Protein AF-A0A4Q2JA90-F1 (afdb_monomer)

InterPro domains:
  IPR004107 Integrase, SAM-like, N-terminal [PF02899] (27-108)
  IPR010998 Integrase/recombinase, N-terminal [G3DSA:1.10.150.130] (23-108)
  IPR044068 Core-binding (CB) domain [PS51900] (21-107)

pLDDT: mean 85.62, std 18.89, range [36.69, 98.56]

Mean predicted aligned error: 8.86 Å

Nearest PDB structures (foldseek):
  3nrw-assembly1_A  TM=9.067E-01  e=8.091E-03  Haloarcula marismortui
  1pvp-assembly1_B-2  TM=7.823E-01  e=1.574E-02  Punavirus P1
  3c28-assembly1_B-2  TM=7.784E-01  e=4.404E-02  unclassified
  1pvp-assembly1_A-2  TM=7.635E-01  e=4.404E-02  Punavirus P1
  1pvr-assembly1_A  TM=7.701E-01  e=6.727E-02  Punavirus P1

Organism: NCBI:txid1817495

Radius of gyration: 18.39 Å; Cα contacts (8 Å, |Δi|>4): 67; chains: 1; bounding box: 39×41×62 Å

Sequence (108 aa):
MADPAEGGPSGTRMRTAVRPTRMDDAVDAYLGHVRLERGYSEHTVAAYASDLADLTRFAEARSVDGVDGVDLDLLRDWLWEATERGLARATVARRAASARGLCAWLER

Structure (mmCIF, N/CA/C/O backbone):
data_AF-A0A4Q2JA90-F1
#
_entry.id   AF-A0A4Q2JA90-F1
#
loop_
_atom_site.group_PDB
_atom_site.id
_atom_site.type_symbol
_atom_site.label_atom_id
_atom_site.label_alt_id
_atom_site.label_comp_id
_atom_site.label_asym_id
_atom_site.label_enti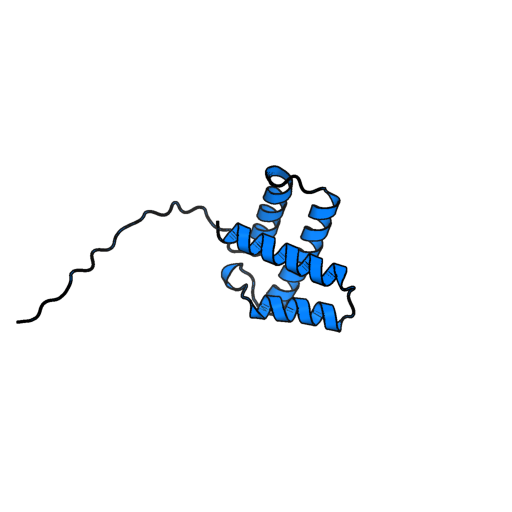ty_id
_atom_site.l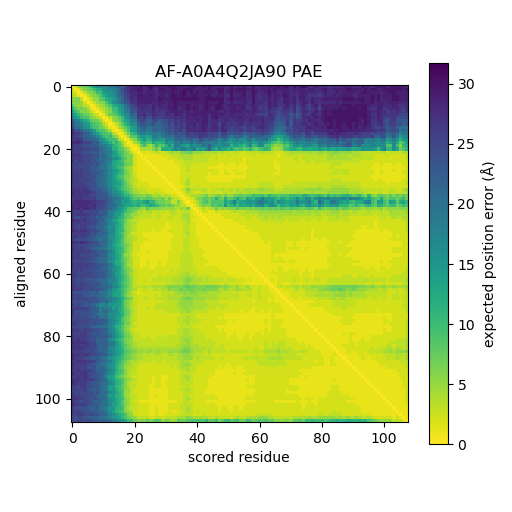abel_seq_id
_atom_site.pdbx_PDB_ins_code
_atom_site.Cartn_x
_atom_site.Cartn_y
_atom_site.Cartn_z
_atom_site.occupancy
_atom_site.B_iso_or_equiv
_atom_site.auth_seq_id
_atom_site.auth_comp_id
_atom_site.auth_asym_id
_atom_site.auth_atom_id
_atom_site.pdbx_PDB_model_num
ATOM 1 N N . MET A 1 1 ? 11.960 28.334 -48.125 1.00 43.38 1 MET A N 1
ATOM 2 C CA . MET A 1 1 ? 13.169 28.440 -47.288 1.00 43.38 1 MET A CA 1
ATOM 3 C C . MET A 1 1 ? 12.700 28.238 -45.862 1.00 43.38 1 MET A C 1
ATOM 5 O O . MET A 1 1 ? 12.106 29.142 -45.297 1.00 43.38 1 MET A O 1
ATOM 9 N N . ALA A 1 2 ? 12.757 26.990 -45.408 1.00 40.78 2 ALA A N 1
ATOM 10 C CA . ALA A 1 2 ? 12.253 26.562 -44.112 1.00 40.78 2 ALA A CA 1
ATOM 11 C C . ALA A 1 2 ? 13.397 26.593 -43.098 1.00 40.78 2 ALA A C 1
ATOM 13 O O . ALA A 1 2 ? 14.507 26.192 -43.433 1.00 40.78 2 ALA A O 1
ATOM 14 N N . ASP A 1 3 ? 13.085 27.025 -41.887 1.00 49.69 3 ASP A N 1
ATOM 15 C CA . ASP A 1 3 ? 13.745 26.578 -40.665 1.00 49.69 3 ASP A CA 1
ATOM 16 C C . ASP A 1 3 ? 12.595 26.194 -39.720 1.00 49.69 3 ASP A C 1
ATOM 18 O O . ASP A 1 3 ? 11.582 26.911 -39.699 1.00 49.69 3 ASP A O 1
ATOM 22 N N . PRO A 1 4 ? 12.660 25.045 -39.025 1.00 45.72 4 PRO A N 1
ATOM 23 C CA . PRO A 1 4 ? 13.177 25.164 -37.666 1.00 45.72 4 PRO A CA 1
ATOM 24 C C . PRO A 1 4 ? 13.917 23.934 -37.097 1.00 45.72 4 PRO A C 1
ATOM 26 O O . PRO A 1 4 ? 13.518 22.785 -37.270 1.00 45.72 4 PRO A O 1
ATOM 29 N N . ALA A 1 5 ? 14.868 24.270 -36.224 1.00 42.69 5 ALA A N 1
ATOM 30 C CA . ALA A 1 5 ? 15.117 23.668 -34.910 1.00 42.69 5 ALA A CA 1
ATOM 31 C C . ALA A 1 5 ? 15.773 22.274 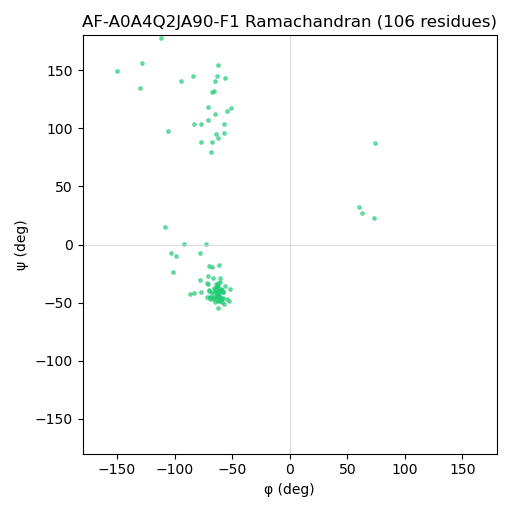-34.853 1.00 42.69 5 ALA A C 1
ATOM 33 O O . ALA A 1 5 ? 15.137 21.244 -34.640 1.00 42.69 5 ALA A O 1
ATOM 34 N N . GLU A 1 6 ? 17.105 22.312 -34.858 1.00 39.81 6 GLU A N 1
ATOM 35 C CA . GLU A 1 6 ? 18.003 21.321 -34.261 1.00 39.81 6 GLU A CA 1
ATOM 36 C C . GLU A 1 6 ? 17.711 21.154 -32.753 1.00 39.81 6 GLU A C 1
ATOM 38 O O . GLU A 1 6 ? 18.189 21.908 -31.901 1.00 39.81 6 GLU A O 1
ATOM 43 N N . GLY A 1 7 ? 16.906 20.148 -32.411 1.00 36.69 7 GLY A N 1
ATOM 44 C CA . GLY A 1 7 ? 16.771 19.637 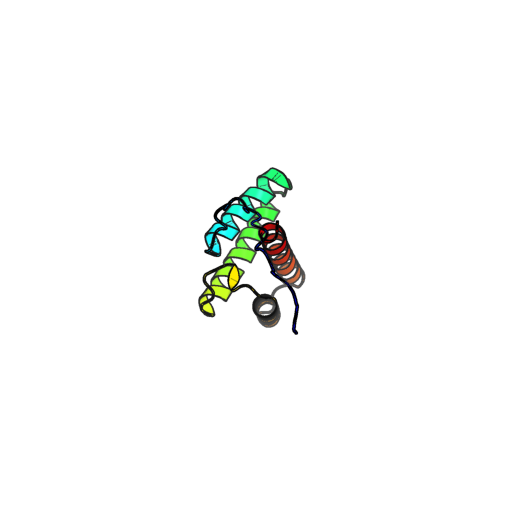-31.050 1.00 36.69 7 GLY A CA 1
ATOM 45 C C . GLY A 1 7 ? 17.963 18.751 -30.696 1.00 36.69 7 GLY A C 1
ATOM 46 O O . GLY A 1 7 ? 17.920 17.539 -30.893 1.00 36.69 7 GLY A O 1
ATOM 47 N N . GLY A 1 8 ? 19.034 19.348 -30.173 1.00 39.16 8 GLY A N 1
ATOM 48 C CA . GLY A 1 8 ? 20.156 18.596 -29.612 1.00 39.16 8 GLY A CA 1
ATOM 49 C C . GLY A 1 8 ? 19.723 17.818 -28.357 1.00 39.16 8 GLY A C 1
ATOM 50 O O . GLY A 1 8 ? 19.088 18.402 -27.473 1.00 39.16 8 GLY A O 1
ATOM 51 N N . PRO A 1 9 ? 20.049 16.520 -28.222 1.00 44.28 9 PRO A N 1
ATOM 52 C CA . PRO A 1 9 ? 19.703 15.764 -27.028 1.00 44.28 9 PRO A CA 1
ATOM 53 C C . PRO A 1 9 ? 20.564 16.240 -25.851 1.00 44.28 9 PRO A C 1
ATOM 55 O O . PRO A 1 9 ? 21.754 15.931 -25.764 1.00 44.28 9 PRO A O 1
ATOM 58 N N . SER A 1 10 ? 19.957 16.979 -24.916 1.00 51.88 10 SER A N 1
ATOM 59 C CA . SER A 1 10 ? 20.538 17.211 -23.591 1.00 51.88 10 SER A CA 1
ATOM 60 C C . SER A 1 10 ? 20.633 15.875 -22.861 1.00 51.88 10 SER A C 1
ATOM 62 O O . SER A 1 10 ? 19.681 15.395 -22.247 1.00 51.88 10 SER A O 1
ATOM 64 N N . GLY A 1 11 ? 21.811 15.265 -22.952 1.00 50.34 11 GLY A N 1
ATOM 65 C CA . GLY A 1 11 ? 22.211 14.129 -22.144 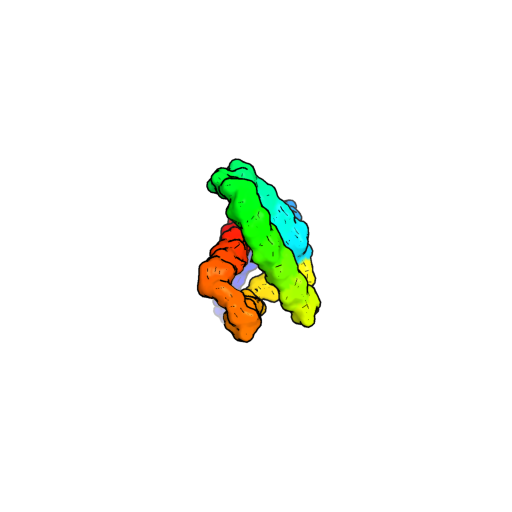1.00 50.34 11 GLY A CA 1
ATOM 66 C C . GLY A 1 11 ? 22.367 14.539 -20.684 1.00 50.34 11 GLY A C 1
ATOM 67 O O . GLY A 1 11 ? 23.470 14.838 -20.231 1.00 50.34 11 GLY A O 1
ATOM 68 N N . THR A 1 12 ? 21.280 14.474 -19.920 1.00 49.25 12 THR A N 1
ATOM 69 C CA . THR A 1 12 ? 21.384 14.277 -18.474 1.00 49.25 12 THR A CA 1
ATOM 70 C C . THR A 1 12 ? 21.689 12.804 -18.250 1.00 49.25 12 THR A C 1
ATOM 72 O O . THR A 1 12 ? 20.819 11.943 -18.360 1.00 49.25 12 THR A O 1
ATOM 75 N N . ARG A 1 13 ? 22.953 12.504 -17.933 1.00 54.53 13 ARG A N 1
ATOM 76 C CA . ARG A 1 13 ? 23.341 11.216 -17.350 1.00 54.53 13 ARG A CA 1
ATOM 77 C C . ARG A 1 13 ? 22.639 11.079 -15.998 1.00 54.53 13 ARG A C 1
ATOM 79 O O . ARG A 1 13 ? 23.163 11.524 -14.978 1.00 54.53 13 ARG A O 1
ATOM 86 N N . MET A 1 14 ? 21.453 10.479 -15.977 1.00 45.28 14 MET A N 1
ATOM 87 C CA . MET A 1 14 ? 20.880 9.980 -14.733 1.00 45.28 14 MET A CA 1
ATOM 88 C C . MET A 1 14 ? 21.696 8.757 -14.330 1.00 45.28 14 MET A C 1
ATOM 90 O O . MET A 1 14 ? 21.811 7.791 -15.079 1.00 45.28 14 MET A O 1
ATOM 94 N N . ARG A 1 15 ? 22.336 8.840 -13.162 1.00 47.03 15 ARG A N 1
ATOM 95 C CA . ARG A 1 15 ? 22.986 7.701 -12.512 1.00 47.03 15 ARG A CA 1
ATOM 96 C C . ARG A 1 15 ? 21.966 6.566 -12.451 1.00 47.03 15 ARG A C 1
ATOM 98 O O . ARG A 1 15 ? 20.942 6.726 -11.791 1.00 47.03 15 ARG A O 1
ATOM 105 N N . THR A 1 16 ? 22.240 5.447 -13.112 1.00 45.97 16 THR A N 1
ATOM 106 C CA . THR A 1 16 ? 21.418 4.240 -13.024 1.00 45.97 16 THR A CA 1
ATOM 107 C C . THR A 1 16 ? 21.565 3.649 -11.623 1.00 45.97 16 THR A C 1
ATOM 109 O O . THR A 1 16 ? 22.344 2.729 -11.398 1.00 45.97 16 THR A O 1
ATOM 112 N N . ALA A 1 17 ? 20.849 4.205 -10.644 1.00 52.69 17 ALA A N 1
ATOM 113 C CA . ALA A 1 17 ? 20.419 3.393 -9.522 1.00 52.69 17 ALA A CA 1
ATOM 114 C C . ALA A 1 17 ? 19.464 2.370 -10.136 1.00 52.69 17 ALA A C 1
ATOM 116 O O . ALA A 1 17 ? 18.437 2.753 -10.697 1.00 52.69 17 ALA A O 1
ATOM 117 N N . VAL A 1 18 ? 19.863 1.099 -10.142 1.00 55.12 18 VAL A N 1
ATOM 118 C CA . VAL A 1 18 ? 18.996 0.001 -10.570 1.00 55.12 18 VAL A CA 1
ATOM 119 C C . VAL A 1 18 ? 17.75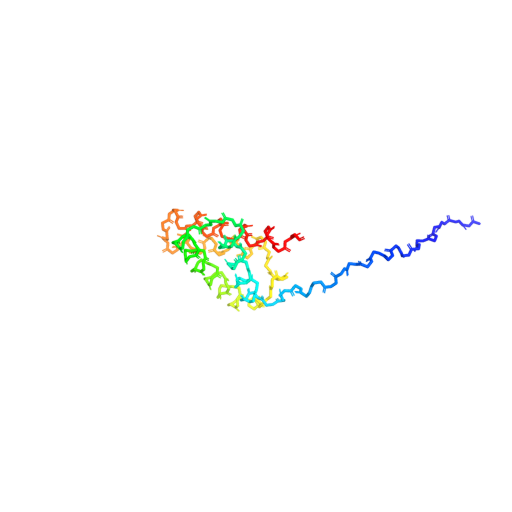9 0.076 -9.685 1.00 55.12 18 VAL A C 1
ATOM 121 O O . VAL A 1 18 ? 17.828 -0.237 -8.498 1.00 55.12 18 VAL A O 1
ATOM 124 N N . ARG A 1 19 ? 16.653 0.589 -10.230 1.00 59.78 19 ARG A N 1
ATOM 125 C CA . ARG A 1 19 ? 15.376 0.544 -9.530 1.00 59.78 19 ARG A CA 1
ATOM 126 C C . ARG A 1 19 ? 14.974 -0.924 -9.463 1.00 59.78 19 ARG A C 1
ATOM 128 O O . ARG A 1 19 ? 15.068 -1.595 -10.495 1.00 59.78 19 ARG A O 1
ATOM 135 N N . PRO A 1 20 ? 14.581 -1.437 -8.287 1.00 62.41 20 PRO A N 1
ATOM 136 C CA . PRO A 1 20 ? 14.038 -2.781 -8.207 1.00 62.41 20 PRO A CA 1
ATOM 137 C C . PRO A 1 20 ? 12.870 -2.872 -9.188 1.00 62.41 20 PRO A C 1
ATOM 139 O O . PRO A 1 20 ? 11.896 -2.133 -9.077 1.00 62.41 20 PRO A O 1
ATOM 142 N N . THR A 1 21 ? 13.029 -3.711 -10.210 1.00 79.81 21 THR A N 1
ATOM 143 C CA . THR A 1 21 ? 12.014 -3.880 -11.255 1.00 79.81 21 THR A CA 1
ATOM 144 C C . THR A 1 21 ? 10.886 -4.768 -10.749 1.00 79.81 21 THR A C 1
ATOM 146 O O . THR A 1 21 ? 9.744 -4.576 -11.149 1.00 79.81 21 THR A O 1
ATOM 149 N N . ARG A 1 22 ? 11.190 -5.707 -9.838 1.00 90.75 22 ARG A N 1
ATOM 150 C CA . ARG A 1 22 ? 10.204 -6.579 -9.194 1.00 90.75 22 ARG A CA 1
ATOM 151 C C . ARG A 1 22 ? 9.553 -5.892 -8.000 1.00 90.75 22 ARG A C 1
ATOM 153 O O . ARG A 1 22 ? 10.213 -5.163 -7.260 1.00 90.75 22 ARG A O 1
ATOM 160 N N . MET A 1 23 ? 8.272 -6.188 -7.792 1.00 92.69 23 MET A N 1
ATOM 161 C CA . MET A 1 23 ? 7.509 -5.659 -6.662 1.00 92.69 23 MET A CA 1
ATOM 162 C C . MET A 1 23 ? 8.121 -6.039 -5.306 1.00 92.69 23 MET A C 1
ATOM 164 O O . MET A 1 23 ? 8.316 -5.163 -4.469 1.00 92.69 23 MET A O 1
ATOM 168 N N . ASP A 1 24 ? 8.448 -7.315 -5.088 1.00 93.25 24 ASP A N 1
ATOM 169 C CA . ASP A 1 24 ? 8.942 -7.786 -3.784 1.00 93.25 24 ASP A CA 1
ATOM 170 C C . ASP A 1 24 ? 10.255 -7.108 -3.380 1.00 93.25 24 ASP A C 1
ATOM 172 O O . ASP A 1 24 ? 10.373 -6.603 -2.265 1.00 93.25 24 ASP A O 1
ATOM 176 N N . ASP A 1 25 ? 11.198 -6.989 -4.320 1.00 94.25 25 ASP A N 1
ATOM 177 C CA . ASP A 1 25 ? 12.471 -6.298 -4.091 1.00 94.25 25 ASP A CA 1
ATOM 178 C C . ASP A 1 25 ? 12.247 -4.826 -3.693 1.00 94.25 25 ASP A C 1
ATOM 180 O O . ASP A 1 25 ? 12.944 -4.277 -2.834 1.00 94.25 25 ASP A O 1
ATOM 184 N N . ALA A 1 26 ? 11.255 -4.170 -4.306 1.00 94.62 26 ALA A N 1
ATOM 185 C CA . ALA A 1 26 ? 10.886 -2.797 -3.986 1.00 94.62 26 ALA A CA 1
ATOM 186 C C . ALA A 1 26 ? 10.233 -2.674 -2.604 1.00 94.62 26 ALA A C 1
ATOM 188 O O . ALA A 1 26 ? 10.528 -1.728 -1.870 1.00 94.62 26 ALA A O 1
ATOM 189 N N . VAL A 1 27 ? 9.370 -3.625 -2.241 1.00 96.00 27 VAL A N 1
ATOM 190 C CA . VAL A 1 27 ? 8.725 -3.688 -0.925 1.00 96.00 27 VAL A CA 1
ATOM 191 C C . VAL A 1 27 ? 9.771 -3.873 0.170 1.00 96.00 27 VAL A C 1
ATOM 193 O O . VAL A 1 27 ? 9.785 -3.092 1.123 1.00 96.00 27 VAL A O 1
ATOM 196 N N . ASP A 1 28 ? 10.689 -4.825 0.018 1.00 94.81 28 ASP A N 1
ATOM 197 C CA . ASP A 1 28 ? 11.747 -5.084 0.999 1.00 94.81 28 ASP A CA 1
ATOM 198 C C . ASP A 1 28 ? 12.661 -3.866 1.185 1.00 94.81 28 ASP A C 1
ATOM 200 O O . ASP A 1 28 ? 12.942 -3.448 2.317 1.00 94.81 28 ASP A O 1
ATOM 204 N N . ALA A 1 29 ? 13.071 -3.231 0.083 1.00 94.44 29 ALA A N 1
ATOM 205 C CA . ALA A 1 29 ? 13.891 -2.025 0.126 1.00 94.44 29 ALA A CA 1
ATOM 206 C C . ALA A 1 29 ? 13.161 -0.848 0.800 1.00 94.44 29 ALA A C 1
ATOM 208 O O . ALA A 1 29 ? 13.739 -0.151 1.643 1.00 94.44 29 ALA A O 1
ATOM 209 N N . TYR A 1 30 ? 11.877 -0.652 0.489 1.00 94.88 30 TYR A N 1
ATOM 210 C CA . TYR A 1 30 ? 11.044 0.372 1.114 1.00 94.88 30 TYR A CA 1
ATOM 211 C C . TYR A 1 30 ? 10.874 0.141 2.621 1.00 94.88 30 TYR A C 1
ATOM 213 O O . TYR A 1 30 ? 11.025 1.078 3.409 1.00 94.88 30 TYR A O 1
ATOM 221 N N . LEU A 1 31 ? 10.597 -1.097 3.041 1.00 94.94 31 LEU A N 1
ATOM 222 C CA . LEU A 1 31 ? 10.438 -1.458 4.452 1.00 94.94 31 LEU A CA 1
ATOM 223 C C . LEU A 1 31 ? 11.737 -1.242 5.238 1.00 94.94 31 LEU A C 1
ATOM 225 O O . LEU A 1 31 ? 11.702 -0.710 6.352 1.00 94.94 31 LEU A O 1
ATOM 229 N N . GLY A 1 32 ? 12.885 -1.574 4.638 1.00 92.62 32 GLY A N 1
ATOM 230 C CA . GLY A 1 32 ? 14.202 -1.241 5.179 1.00 92.62 32 GLY A CA 1
ATOM 231 C C . GLY A 1 32 ? 14.390 0.268 5.354 1.00 92.62 32 GLY A C 1
ATOM 232 O O . GLY A 1 32 ? 14.772 0.726 6.435 1.00 92.62 32 GLY A O 1
ATOM 233 N N . HIS A 1 33 ? 14.041 1.055 4.333 1.00 90.38 33 HIS A N 1
ATOM 234 C CA . HIS A 1 33 ? 14.118 2.515 4.382 1.00 90.38 33 HIS A CA 1
ATOM 235 C C . HIS A 1 33 ? 13.225 3.114 5.481 1.00 90.38 33 HIS A C 1
ATOM 237 O O . HIS A 1 33 ? 13.700 3.921 6.276 1.00 90.38 33 HIS A O 1
ATOM 243 N N . VAL A 1 34 ? 11.949 2.725 5.598 1.00 88.88 34 VAL A N 1
ATOM 244 C CA . VAL A 1 34 ? 11.065 3.318 6.625 1.00 88.88 34 VAL A CA 1
ATOM 245 C C . VAL A 1 34 ? 11.415 2.887 8.047 1.00 88.88 34 VAL A C 1
ATOM 247 O O . VAL A 1 34 ? 11.188 3.655 8.985 1.00 88.88 34 VAL A O 1
ATOM 250 N N . ARG A 1 35 ? 12.012 1.702 8.219 1.00 88.56 35 ARG A N 1
ATOM 251 C CA . ARG A 1 35 ? 12.546 1.269 9.514 1.00 88.56 35 ARG A CA 1
ATOM 252 C C . ARG A 1 35 ? 13.722 2.144 9.951 1.00 88.56 35 ARG A C 1
ATOM 254 O O . ARG A 1 35 ? 13.768 2.556 11.105 1.00 88.56 35 ARG A O 1
ATOM 261 N N . LEU A 1 36 ? 14.657 2.420 9.042 1.00 82.00 36 LEU A N 1
ATOM 262 C CA . LEU A 1 36 ? 15.919 3.098 9.359 1.00 82.00 36 LEU A CA 1
ATOM 263 C C . LEU A 1 36 ? 15.811 4.629 9.326 1.00 82.00 36 LEU A C 1
ATOM 265 O O . LEU A 1 36 ? 16.332 5.297 10.212 1.00 82.00 36 LEU A O 1
ATOM 269 N N . GLU A 1 37 ? 15.127 5.193 8.330 1.00 74.25 37 GLU A N 1
ATOM 270 C CA . GLU A 1 37 ? 15.132 6.639 8.065 1.00 74.25 37 GLU A CA 1
ATOM 271 C C . GLU A 1 37 ? 13.884 7.374 8.565 1.00 74.25 37 GLU A C 1
ATOM 273 O O . GLU A 1 37 ? 13.928 8.583 8.795 1.00 74.25 37 GLU A O 1
ATOM 278 N N . ARG A 1 38 ? 12.751 6.678 8.730 1.00 69.31 38 ARG A N 1
ATOM 279 C CA . ARG A 1 38 ? 11.490 7.289 9.203 1.00 69.31 38 ARG A CA 1
ATOM 280 C C . ARG A 1 38 ? 11.171 6.992 10.667 1.00 69.31 38 ARG A C 1
ATOM 282 O O . ARG A 1 38 ? 10.222 7.570 11.193 1.00 69.31 38 ARG A O 1
ATOM 289 N N . GLY A 1 39 ? 11.944 6.117 11.317 1.00 79.31 39 GLY A N 1
ATOM 290 C CA . GLY A 1 39 ? 11.783 5.774 12.733 1.00 79.31 39 GLY A CA 1
ATOM 291 C C . GLY A 1 39 ? 10.436 5.122 13.057 1.00 79.31 39 GLY A C 1
ATOM 292 O O . GLY A 1 39 ? 9.926 5.281 14.165 1.00 79.31 39 GLY A O 1
ATOM 293 N N . TYR A 1 40 ? 9.813 4.438 12.090 1.00 86.31 40 TYR A N 1
ATOM 294 C CA . TYR A 1 40 ? 8.560 3.730 12.340 1.00 86.31 40 TYR A CA 1
ATOM 295 C C . TYR A 1 40 ? 8.780 2.594 13.337 1.00 86.31 40 TYR A C 1
ATOM 297 O O . TYR A 1 40 ? 9.791 1.894 13.293 1.00 86.31 40 TYR A O 1
ATOM 305 N N . SER A 1 41 ? 7.811 2.404 14.237 1.00 90.50 41 SER A N 1
ATOM 306 C CA . SER A 1 41 ? 7.844 1.289 15.181 1.00 90.50 41 SER A CA 1
ATOM 307 C C . SER A 1 41 ? 7.810 -0.045 14.438 1.00 90.50 41 SER A C 1
ATOM 309 O O . SER A 1 41 ? 7.249 -0.149 13.344 1.00 90.50 41 SER A O 1
ATOM 311 N N . GLU A 1 42 ? 8.350 -1.093 15.060 1.00 91.38 42 GLU A N 1
ATOM 312 C CA . GLU A 1 42 ? 8.337 -2.442 14.482 1.00 91.38 42 GLU A CA 1
ATOM 313 C C . GLU A 1 42 ? 6.916 -2.915 14.159 1.00 91.38 42 GLU A C 1
ATOM 315 O O . GLU A 1 42 ? 6.689 -3.540 13.128 1.00 91.38 42 GLU A O 1
ATOM 320 N N . HIS A 1 43 ? 5.942 -2.533 14.990 1.00 93.31 43 HIS A N 1
ATOM 321 C CA . HIS A 1 43 ? 4.534 -2.831 14.752 1.00 93.31 43 HIS A CA 1
ATOM 322 C C . HIS A 1 43 ? 4.008 -2.167 13.471 1.00 93.31 43 HIS A C 1
ATOM 324 O O . HIS A 1 43 ? 3.321 -2.811 12.682 1.00 93.31 43 HIS A O 1
ATOM 330 N N . THR A 1 44 ? 4.356 -0.901 13.221 1.00 92.81 44 THR A N 1
ATOM 331 C CA . THR A 1 44 ? 3.965 -0.203 11.986 1.00 92.81 44 THR A CA 1
ATOM 332 C C . THR A 1 44 ? 4.645 -0.810 10.760 1.00 92.81 44 THR A C 1
ATOM 334 O O . THR A 1 44 ? 3.986 -1.001 9.740 1.00 92.81 44 THR A O 1
ATOM 337 N N . VAL A 1 45 ? 5.933 -1.159 10.854 1.00 94.75 45 VAL A N 1
ATOM 338 C CA . VAL A 1 45 ? 6.668 -1.811 9.756 1.00 94.75 45 VAL A CA 1
ATOM 339 C C . VAL A 1 45 ? 6.065 -3.179 9.434 1.00 94.75 45 VAL A C 1
ATOM 341 O O . VAL A 1 45 ? 5.805 -3.461 8.270 1.00 94.75 45 VAL A O 1
ATOM 344 N N . ALA A 1 46 ? 5.765 -4.000 10.443 1.00 96.12 46 ALA A N 1
ATOM 345 C CA . ALA A 1 46 ? 5.123 -5.302 10.251 1.00 96.12 46 ALA A CA 1
ATOM 346 C C . ALA A 1 46 ? 3.730 -5.172 9.613 1.00 96.12 46 ALA A C 1
ATOM 348 O O . ALA A 1 46 ? 3.364 -5.939 8.722 1.00 96.12 46 ALA A O 1
ATOM 349 N N . ALA A 1 47 ? 2.967 -4.164 10.035 1.00 96.75 47 ALA A N 1
ATOM 350 C CA . ALA A 1 47 ? 1.666 -3.858 9.466 1.00 96.75 47 ALA A CA 1
ATOM 351 C C . ALA A 1 47 ? 1.786 -3.471 7.975 1.00 96.75 47 ALA A C 1
ATOM 353 O O . ALA A 1 47 ? 1.055 -4.001 7.138 1.00 96.75 47 ALA A O 1
ATOM 354 N N . TYR A 1 48 ? 2.755 -2.619 7.628 1.00 97.19 48 TYR A N 1
ATOM 355 C CA . TYR A 1 48 ? 3.033 -2.238 6.239 1.00 97.19 48 TYR A CA 1
ATOM 356 C C . TYR A 1 48 ? 3.515 -3.425 5.406 1.00 97.19 48 TYR A C 1
ATOM 358 O O . TYR A 1 48 ? 3.072 -3.580 4.275 1.00 97.19 48 TYR A O 1
ATOM 366 N N . ALA A 1 49 ? 4.364 -4.287 5.967 1.00 97.50 49 ALA A N 1
ATOM 367 C CA . ALA A 1 49 ? 4.832 -5.491 5.291 1.00 97.50 49 ALA A CA 1
ATOM 368 C C . ALA A 1 49 ? 3.667 -6.416 4.921 1.00 97.50 49 ALA A C 1
ATOM 370 O O . ALA A 1 49 ? 3.569 -6.867 3.784 1.00 97.50 49 ALA A O 1
ATOM 371 N N . SER A 1 50 ? 2.736 -6.641 5.854 1.00 98.12 50 SER A N 1
ATOM 372 C CA . SER A 1 50 ? 1.550 -7.455 5.584 1.00 98.12 50 SER A CA 1
ATOM 373 C C . SER A 1 50 ? 0.640 -6.838 4.522 1.00 98.12 50 SER A C 1
ATOM 375 O O . SER A 1 50 ? 0.051 -7.578 3.737 1.00 98.12 50 SER A O 1
ATOM 377 N N . ASP A 1 51 ? 0.482 -5.514 4.517 1.00 98.50 51 ASP A N 1
ATOM 378 C CA . ASP A 1 51 ? -0.353 -4.832 3.528 1.00 98.50 51 ASP A CA 1
ATOM 379 C C . ASP A 1 51 ? 0.285 -4.892 2.137 1.00 98.50 51 ASP A C 1
ATOM 381 O O . ASP A 1 51 ? -0.392 -5.210 1.164 1.00 98.50 51 ASP A O 1
ATOM 385 N N . LEU A 1 52 ? 1.588 -4.628 2.039 1.00 98.12 52 LEU A N 1
ATOM 386 C CA . LEU A 1 52 ? 2.303 -4.622 0.765 1.00 98.12 52 LEU A CA 1
ATOM 387 C C . LEU A 1 52 ? 2.470 -6.027 0.183 1.00 98.12 52 LEU A C 1
ATOM 389 O O . LEU A 1 52 ? 2.348 -6.181 -1.023 1.00 98.12 52 LEU A O 1
ATOM 393 N N . ALA A 1 53 ? 2.632 -7.060 1.013 1.00 97.81 53 ALA A N 1
ATOM 394 C CA . ALA A 1 53 ? 2.611 -8.446 0.542 1.00 97.81 53 ALA A CA 1
ATOM 395 C C . ALA A 1 53 ? 1.240 -8.851 -0.037 1.00 97.81 53 ALA A C 1
ATOM 397 O O . ALA A 1 53 ? 1.163 -9.649 -0.969 1.00 97.81 53 ALA A O 1
ATOM 398 N N . ASP A 1 54 ? 0.141 -8.321 0.512 1.00 98.31 54 ASP A N 1
ATOM 399 C CA . ASP A 1 54 ? -1.201 -8.525 -0.046 1.00 98.31 54 ASP A CA 1
ATOM 400 C C . ASP A 1 54 ? -1.369 -7.780 -1.379 1.00 98.31 54 ASP A C 1
ATOM 402 O O . ASP A 1 54 ? -1.925 -8.349 -2.316 1.00 98.31 54 ASP A O 1
ATOM 406 N N . LEU A 1 55 ? -0.820 -6.564 -1.494 1.00 98.31 55 LEU A N 1
ATOM 407 C CA . LEU A 1 55 ? -0.763 -5.829 -2.760 1.00 98.31 55 LEU A CA 1
ATOM 408 C C . LEU A 1 55 ? 0.064 -6.574 -3.821 1.00 98.31 55 LEU A C 1
ATOM 410 O O . LEU A 1 55 ? -0.411 -6.695 -4.947 1.00 98.31 55 LEU A O 1
ATOM 414 N N . THR A 1 56 ? 1.246 -7.109 -3.485 1.00 97.69 56 THR A N 1
ATOM 415 C CA . THR A 1 56 ? 2.059 -7.889 -4.436 1.00 97.69 56 THR A CA 1
ATOM 416 C C . THR A 1 56 ? 1.260 -9.067 -4.984 1.00 97.69 56 THR A C 1
ATOM 418 O O . THR A 1 56 ? 1.102 -9.186 -6.193 1.00 97.69 56 THR A O 1
ATOM 421 N N . ARG A 1 57 ? 0.648 -9.877 -4.111 1.00 97.44 57 ARG A N 1
ATOM 422 C CA . ARG A 1 57 ? -0.178 -11.023 -4.536 1.00 97.44 57 ARG A CA 1
ATOM 423 C C . ARG A 1 57 ? -1.357 -10.601 -5.411 1.00 97.44 57 ARG A C 1
ATOM 425 O O . ARG A 1 57 ? -1.714 -11.298 -6.357 1.00 97.44 57 ARG A O 1
ATOM 432 N N . PHE A 1 58 ? -1.985 -9.473 -5.084 1.00 98.00 58 PHE A N 1
ATOM 433 C CA . PHE A 1 58 ? -3.089 -8.923 -5.866 1.00 98.00 58 PHE A CA 1
ATOM 434 C C . PHE A 1 58 ? -2.647 -8.483 -7.271 1.00 98.00 58 PHE A C 1
ATOM 436 O O . PHE A 1 58 ? -3.396 -8.675 -8.235 1.00 98.00 58 PHE A O 1
ATOM 443 N N . ALA A 1 59 ? -1.443 -7.913 -7.381 1.00 96.81 59 ALA A N 1
ATOM 444 C CA . ALA A 1 59 ? -0.818 -7.505 -8.633 1.00 96.81 59 ALA A CA 1
ATOM 445 C C . ALA A 1 59 ? -0.409 -8.721 -9.484 1.00 96.81 59 ALA A C 1
ATOM 447 O O . ALA A 1 59 ? -0.793 -8.809 -10.650 1.00 96.81 59 ALA A O 1
ATOM 448 N N . GLU A 1 60 ? 0.247 -9.717 -8.885 1.00 95.94 60 GLU A N 1
ATOM 449 C CA . GLU A 1 60 ? 0.634 -10.973 -9.545 1.00 95.94 60 GLU A CA 1
ATOM 450 C C . GLU A 1 60 ? -0.582 -11.721 -10.109 1.00 95.94 60 GLU A C 1
ATOM 452 O O . GLU A 1 60 ? -0.562 -12.204 -11.243 1.00 95.94 60 GLU A O 1
ATOM 457 N N . ALA A 1 61 ? -1.698 -11.749 -9.370 1.00 97.00 61 ALA A N 1
ATOM 458 C CA . ALA A 1 61 ? -2.957 -12.333 -9.840 1.00 97.00 61 ALA A CA 1
ATOM 459 C C . ALA A 1 61 ? -3.526 -11.639 -11.098 1.00 97.00 61 ALA A C 1
ATOM 461 O O . ALA A 1 61 ? -4.374 -12.208 -11.785 1.00 97.00 61 ALA A O 1
ATOM 462 N N . ARG A 1 62 ? -3.059 -10.423 -11.407 1.00 96.19 62 ARG A N 1
ATOM 463 C CA . ARG A 1 62 ? -3.387 -9.629 -12.604 1.00 96.19 62 ARG A CA 1
ATOM 464 C C . ARG A 1 62 ? -2.221 -9.549 -13.595 1.00 96.19 62 ARG A C 1
ATOM 466 O O . ARG A 1 62 ? -2.254 -8.725 -14.503 1.00 96.19 62 ARG A O 1
ATOM 473 N N . SER A 1 63 ? -1.213 -10.411 -13.436 1.00 95.31 63 SER A N 1
ATOM 474 C CA . SER A 1 63 ? 0.001 -10.451 -14.264 1.00 95.31 63 SER A CA 1
ATOM 475 C C . SER A 1 63 ? 0.819 -9.154 -14.222 1.00 95.31 63 SER A C 1
ATOM 477 O O . SER A 1 63 ? 1.462 -8.779 -15.203 1.00 95.31 63 SER A O 1
ATOM 479 N N . VAL A 1 64 ? 0.791 -8.467 -13.078 1.00 94.62 64 VAL A N 1
ATOM 480 C CA . VAL A 1 64 ? 1.622 -7.299 -12.776 1.00 94.62 64 VAL A CA 1
ATOM 481 C C . VAL A 1 64 ? 2.720 -7.721 -11.800 1.00 94.62 64 VAL A C 1
ATOM 483 O O . VAL A 1 64 ? 2.510 -7.764 -10.591 1.00 94.62 64 VAL A O 1
ATOM 486 N N . ASP A 1 65 ? 3.906 -8.008 -12.336 1.00 87.75 65 ASP A N 1
ATOM 487 C CA . ASP A 1 65 ? 5.038 -8.533 -11.549 1.00 87.75 65 ASP A CA 1
ATOM 488 C C . ASP A 1 65 ? 6.055 -7.449 -11.145 1.00 87.75 65 ASP A C 1
ATOM 490 O O . ASP A 1 65 ? 6.982 -7.689 -10.362 1.00 87.75 65 ASP A O 1
ATOM 494 N N . GLY A 1 66 ? 5.911 -6.249 -11.711 1.00 90.12 66 GLY A N 1
ATOM 495 C CA . GLY A 1 66 ? 6.861 -5.159 -11.555 1.00 90.12 66 GLY A CA 1
ATOM 496 C C . GLY A 1 66 ? 6.228 -3.854 -11.109 1.00 90.12 66 GLY A C 1
ATOM 497 O O . GLY A 1 66 ? 5.044 -3.604 -11.335 1.00 90.12 66 GLY A O 1
ATOM 498 N N . VAL A 1 67 ? 7.051 -3.003 -10.497 1.00 92.38 67 VAL A N 1
ATOM 499 C CA . VAL A 1 67 ? 6.618 -1.698 -9.972 1.00 92.38 67 VAL A CA 1
ATOM 500 C C . VAL A 1 67 ? 6.056 -0.778 -11.058 1.00 92.38 67 VAL A C 1
ATOM 502 O O . VAL A 1 67 ? 5.166 0.016 -10.774 1.00 92.38 67 VAL A O 1
ATOM 505 N N . ASP A 1 68 ? 6.514 -0.930 -12.303 1.00 90.50 68 ASP A N 1
ATOM 506 C CA . ASP A 1 68 ? 6.065 -0.127 -13.447 1.00 90.50 68 ASP A CA 1
ATOM 507 C C . ASP A 1 68 ? 4.623 -0.443 -13.878 1.00 90.50 68 ASP A C 1
ATOM 509 O O . ASP A 1 68 ? 3.996 0.357 -14.567 1.00 90.50 68 ASP A O 1
ATOM 513 N N . GLY A 1 69 ? 4.088 -1.601 -13.481 1.00 90.62 69 GLY A N 1
ATOM 514 C CA . GLY A 1 69 ? 2.694 -1.967 -13.735 1.00 90.62 69 GLY A CA 1
ATOM 515 C C . GLY A 1 69 ? 1.738 -1.575 -12.605 1.00 90.62 69 GLY A C 1
ATOM 516 O O . GLY A 1 69 ? 0.546 -1.857 -12.697 1.00 90.62 69 GLY A O 1
ATOM 517 N N . VAL A 1 70 ? 2.234 -0.948 -11.533 1.00 94.25 70 VAL A N 1
ATOM 518 C CA . VAL A 1 70 ? 1.388 -0.443 -10.446 1.00 94.25 70 VAL A CA 1
ATOM 519 C C . VAL A 1 70 ? 0.843 0.920 -10.824 1.00 94.25 70 VAL A C 1
ATOM 521 O O . VAL A 1 70 ? 1.538 1.930 -10.726 1.00 94.25 70 VAL A O 1
ATOM 524 N N . ASP A 1 71 ? -0.428 0.956 -11.203 1.00 94.25 71 ASP A N 1
ATOM 525 C CA . ASP A 1 71 ? -1.149 2.192 -11.468 1.00 94.25 71 ASP A CA 1
ATOM 526 C C . ASP A 1 71 ? -2.249 2.462 -10.429 1.00 94.25 71 ASP A C 1
ATOM 528 O O . ASP A 1 71 ? -2.477 1.716 -9.470 1.00 94.25 71 ASP A O 1
ATOM 532 N N . LEU A 1 72 ? -2.920 3.601 -10.594 1.00 95.19 72 LEU A N 1
ATOM 533 C CA . LEU A 1 72 ? -3.967 4.031 -9.679 1.00 95.19 72 LEU A CA 1
ATOM 534 C C . LEU A 1 72 ? -5.201 3.119 -9.721 1.00 95.19 72 LEU A C 1
ATOM 536 O O . LEU A 1 72 ? -5.893 3.010 -8.708 1.00 95.19 72 LEU A O 1
ATOM 540 N N . ASP A 1 73 ? -5.483 2.481 -10.854 1.00 97.31 73 ASP A N 1
ATOM 541 C CA . ASP A 1 73 ? -6.662 1.635 -11.013 1.00 97.31 73 ASP A CA 1
ATOM 542 C C . ASP A 1 73 ? -6.443 0.280 -10.330 1.00 97.31 73 ASP A C 1
ATOM 544 O O . ASP A 1 73 ? -7.290 -0.136 -9.540 1.00 97.31 73 ASP A O 1
ATOM 548 N N . LEU A 1 74 ? -5.251 -0.314 -10.454 1.00 97.69 74 LEU A N 1
ATOM 549 C CA . LEU A 1 74 ? -4.838 -1.484 -9.673 1.00 97.69 74 LEU A CA 1
ATOM 550 C C . LEU A 1 74 ? -4.972 -1.230 -8.161 1.00 97.69 74 LEU A C 1
ATOM 552 O O . LEU A 1 74 ? -5.525 -2.051 -7.425 1.00 97.69 74 LEU A O 1
ATOM 556 N N . LEU A 1 75 ? -4.488 -0.077 -7.683 1.00 98.12 75 LEU A N 1
ATOM 557 C CA . LEU A 1 75 ? -4.568 0.291 -6.266 1.00 98.12 75 LEU A CA 1
ATOM 558 C C . LEU A 1 75 ? -6.013 0.503 -5.796 1.00 98.12 75 LEU A C 1
ATOM 560 O O . LEU A 1 75 ? -6.351 0.153 -4.663 1.00 98.12 75 LEU A O 1
ATOM 564 N N . ARG A 1 76 ? -6.870 1.084 -6.641 1.00 98.25 76 ARG A N 1
ATOM 565 C CA . ARG A 1 76 ? -8.296 1.263 -6.340 1.00 98.25 76 ARG A CA 1
ATOM 566 C C . ARG A 1 76 ? -9.010 -0.074 -6.254 1.00 98.25 76 ARG A C 1
ATOM 568 O O . ARG A 1 76 ? -9.713 -0.288 -5.269 1.00 98.25 76 ARG A O 1
ATOM 575 N N . ASP A 1 77 ? -8.789 -0.963 -7.215 1.00 98.50 77 ASP A N 1
ATOM 576 C CA . ASP A 1 77 ? -9.399 -2.290 -7.231 1.00 98.50 77 ASP A CA 1
ATOM 577 C C . ASP A 1 77 ? -8.979 -3.104 -6.004 1.00 98.50 77 ASP A C 1
ATOM 579 O O . ASP A 1 77 ? -9.810 -3.753 -5.369 1.00 98.50 77 ASP A O 1
ATOM 583 N N . TRP A 1 78 ? -7.708 -3.010 -5.605 1.00 98.56 78 TRP A N 1
ATOM 584 C CA . TRP A 1 78 ? -7.194 -3.672 -4.406 1.00 98.56 78 TRP A CA 1
ATOM 585 C C . TRP A 1 78 ? -7.880 -3.191 -3.119 1.00 98.56 78 TRP A C 1
ATOM 587 O O . TRP A 1 78 ? -8.280 -3.989 -2.264 1.00 98.56 78 TRP A O 1
ATOM 597 N N . LEU A 1 79 ? -8.049 -1.874 -2.966 1.00 98.56 79 LEU A N 1
ATOM 598 C CA . LEU A 1 79 ? -8.728 -1.288 -1.807 1.00 98.56 79 LEU A CA 1
ATOM 599 C C . LEU A 1 79 ? -10.241 -1.536 -1.832 1.00 98.56 79 LEU A C 1
ATOM 601 O O . LEU A 1 79 ? -10.858 -1.698 -0.773 1.00 98.56 79 LEU A O 1
ATOM 605 N N . TRP A 1 80 ? -10.833 -1.579 -3.025 1.00 98.31 80 TRP A N 1
ATOM 606 C CA . TRP A 1 80 ? -12.229 -1.940 -3.219 1.00 98.31 80 TRP A CA 1
ATOM 607 C C . TRP A 1 80 ? -12.475 -3.394 -2.809 1.00 98.31 80 TRP A C 1
ATOM 609 O O . TRP A 1 80 ? -13.330 -3.630 -1.961 1.00 98.31 80 TRP A O 1
ATOM 619 N N . GLU A 1 81 ? -11.659 -4.347 -3.270 1.00 98.25 81 GLU A N 1
ATOM 620 C CA . GLU A 1 81 ? -11.776 -5.758 -2.877 1.00 98.25 81 GLU A CA 1
ATOM 621 C C . GLU A 1 81 ? -11.634 -5.929 -1.356 1.00 98.25 81 GLU A C 1
ATOM 623 O O . GLU A 1 81 ? -12.380 -6.682 -0.728 1.00 98.25 81 GLU A O 1
ATOM 628 N N . ALA A 1 82 ? -10.721 -5.181 -0.726 1.00 96.81 82 ALA A N 1
ATOM 629 C CA . ALA A 1 82 ? -10.584 -5.199 0.726 1.00 96.81 82 ALA A CA 1
ATOM 630 C C . ALA A 1 82 ? -11.862 -4.710 1.438 1.00 96.81 82 ALA A C 1
ATOM 632 O O . ALA A 1 82 ? -12.231 -5.218 2.499 1.00 96.81 82 ALA A O 1
ATOM 633 N N . THR A 1 83 ? -12.549 -3.734 0.849 1.00 96.81 83 THR A N 1
ATOM 634 C CA . THR A 1 83 ? -13.813 -3.206 1.372 1.00 96.81 83 THR A CA 1
ATOM 635 C C . THR A 1 83 ? -14.950 -4.211 1.187 1.00 96.81 83 THR A C 1
ATOM 637 O O . THR A 1 83 ? -15.664 -4.486 2.148 1.00 96.81 83 THR A O 1
ATOM 640 N N . GLU A 1 84 ? -15.067 -4.828 0.009 1.00 98.00 84 GLU A N 1
ATOM 641 C CA . GLU A 1 84 ? -16.080 -5.855 -0.290 1.00 98.00 84 GLU A CA 1
ATOM 642 C C . GLU A 1 84 ? -15.923 -7.104 0.584 1.00 98.00 84 GLU A C 1
ATOM 644 O O . GLU A 1 84 ? -16.900 -7.716 1.010 1.00 98.00 84 GLU A O 1
ATOM 649 N N . ARG A 1 85 ? -14.681 -7.450 0.938 1.00 96.19 85 ARG A N 1
ATOM 650 C CA . ARG A 1 85 ? -14.360 -8.526 1.888 1.00 96.19 85 ARG A CA 1
ATOM 651 C C . ARG A 1 85 ? -14.671 -8.168 3.348 1.00 96.19 85 ARG A C 1
ATOM 653 O O . ARG A 1 85 ? -14.415 -8.977 4.238 1.00 96.19 85 ARG A O 1
ATOM 660 N N . GLY A 1 86 ? -15.189 -6.969 3.614 1.00 97.31 86 GLY A N 1
ATOM 661 C CA . GLY A 1 86 ? -15.597 -6.525 4.943 1.00 97.31 86 GLY A CA 1
ATOM 662 C C . GLY A 1 86 ? -14.434 -6.209 5.884 1.00 97.31 86 GLY A C 1
ATOM 663 O O . GLY A 1 86 ? -14.613 -6.253 7.104 1.00 97.31 86 GLY A O 1
ATOM 664 N N . LEU A 1 87 ? -13.236 -5.900 5.364 1.00 97.00 87 LEU A N 1
ATOM 665 C CA . LEU A 1 87 ? -12.136 -5.483 6.232 1.00 97.00 87 LEU A CA 1
ATOM 666 C C . LEU A 1 87 ? -12.485 -4.175 6.954 1.00 97.00 87 LEU A C 1
ATOM 668 O O . LEU A 1 87 ? -13.119 -3.269 6.411 1.00 97.00 87 LEU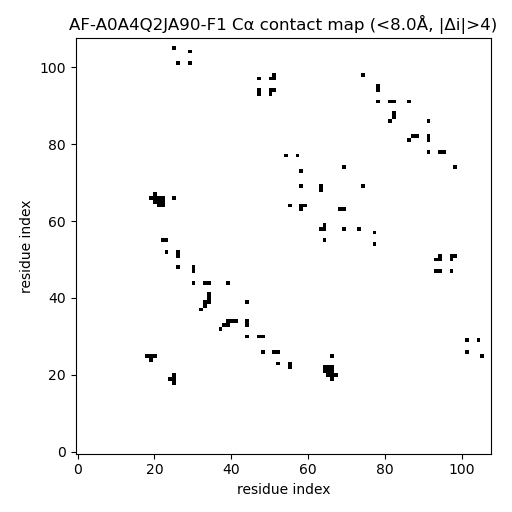 A O 1
ATOM 672 N N . ALA A 1 88 ? -12.022 -4.056 8.200 1.00 97.75 88 ALA A N 1
ATOM 673 C CA . ALA A 1 88 ? -12.237 -2.857 8.999 1.00 97.75 88 ALA A CA 1
ATOM 674 C C . ALA A 1 88 ? -11.708 -1.601 8.282 1.00 97.75 88 ALA A C 1
ATOM 676 O O . ALA A 1 88 ? -10.626 -1.613 7.690 1.00 97.75 88 ALA A O 1
ATOM 677 N N . ARG A 1 89 ? -12.420 -0.474 8.424 1.00 97.50 89 ARG A N 1
ATOM 678 C CA . ARG A 1 89 ? -12.045 0.822 7.819 1.00 97.50 89 ARG A CA 1
ATOM 679 C C . ARG A 1 89 ? -10.607 1.237 8.138 1.00 97.50 89 ARG A C 1
ATOM 681 O O . ARG A 1 89 ? -9.918 1.778 7.279 1.00 97.50 89 ARG A O 1
ATOM 688 N N . ALA A 1 90 ? -10.151 0.968 9.362 1.00 97.31 90 ALA A N 1
ATOM 689 C CA . ALA A 1 90 ? -8.779 1.243 9.783 1.00 97.31 90 ALA A CA 1
ATOM 690 C C . ALA A 1 90 ? -7.748 0.429 8.980 1.00 97.31 90 ALA A C 1
ATOM 692 O O . ALA A 1 90 ? -6.688 0.950 8.641 1.00 97.31 90 ALA A O 1
ATOM 693 N N . THR A 1 91 ? -8.071 -0.816 8.620 1.00 97.31 91 THR A N 1
ATOM 694 C CA . THR A 1 91 ? -7.212 -1.664 7.787 1.00 97.31 91 THR A CA 1
ATOM 695 C C . THR A 1 91 ? -7.143 -1.146 6.356 1.00 97.31 91 THR A C 1
ATOM 697 O O . THR A 1 91 ? -6.047 -1.011 5.824 1.00 97.31 91 THR A O 1
ATOM 700 N N . VAL A 1 92 ? -8.278 -0.773 5.753 1.00 98.25 92 VAL A N 1
ATOM 701 C CA . VAL A 1 92 ? -8.302 -0.177 4.402 1.00 98.25 92 VAL A CA 1
ATOM 702 C C . VAL A 1 92 ? -7.511 1.137 4.368 1.00 98.25 92 VAL A C 1
ATOM 704 O O . VAL A 1 92 ? -6.710 1.367 3.463 1.00 98.25 92 VAL A O 1
ATOM 707 N N . ALA A 1 93 ? -7.666 1.983 5.390 1.00 98.19 93 ALA A N 1
ATOM 708 C CA . ALA A 1 93 ? -6.911 3.228 5.501 1.00 98.19 93 ALA A CA 1
ATOM 709 C C . ALA A 1 93 ? -5.395 2.990 5.629 1.00 98.19 93 ALA A C 1
ATOM 711 O O . ALA A 1 93 ? -4.612 3.710 5.004 1.00 98.19 93 ALA A O 1
ATOM 712 N N . ARG A 1 94 ? -4.983 1.979 6.408 1.00 97.81 94 ARG A N 1
ATOM 713 C CA . ARG A 1 94 ? -3.573 1.601 6.573 1.00 97.81 94 ARG A CA 1
ATOM 714 C C . ARG A 1 94 ? -2.982 1.041 5.279 1.00 97.81 94 ARG A C 1
ATOM 716 O O . ARG A 1 94 ? -1.952 1.549 4.858 1.00 97.81 94 ARG A O 1
ATOM 723 N N . ARG A 1 95 ? -3.698 0.153 4.582 1.00 98.50 95 ARG A N 1
ATOM 724 C CA . ARG A 1 95 ? -3.336 -0.341 3.241 1.00 98.50 95 ARG A CA 1
ATOM 725 C C . ARG A 1 95 ? -3.076 0.799 2.260 1.00 98.50 95 ARG A C 1
ATOM 727 O O . ARG A 1 95 ? -2.031 0.851 1.616 1.00 98.50 95 ARG A O 1
ATOM 734 N N . ALA A 1 96 ? -3.989 1.769 2.209 1.00 98.44 96 ALA A N 1
ATOM 735 C CA . ALA A 1 96 ? -3.832 2.946 1.362 1.00 98.44 96 ALA A CA 1
ATOM 736 C C . ALA A 1 96 ? -2.618 3.805 1.772 1.00 98.44 96 ALA A C 1
ATOM 738 O O . ALA A 1 96 ? -1.953 4.384 0.916 1.00 98.44 96 ALA A O 1
ATOM 739 N N . ALA A 1 97 ? -2.317 3.908 3.070 1.00 97.62 97 ALA A N 1
ATOM 740 C CA . ALA A 1 97 ? -1.134 4.615 3.557 1.00 97.62 97 ALA A CA 1
ATOM 741 C C . ALA A 1 97 ? 0.173 3.892 3.193 1.00 97.62 97 ALA A C 1
ATOM 743 O O . ALA A 1 97 ? 1.119 4.558 2.771 1.00 97.62 97 ALA A O 1
ATOM 744 N N . SER A 1 98 ? 0.211 2.561 3.295 1.00 97.75 98 SER A N 1
ATOM 745 C CA . SER A 1 98 ? 1.354 1.740 2.887 1.00 97.75 98 SER A CA 1
ATOM 746 C C . SER A 1 98 ? 1.632 1.870 1.390 1.00 97.75 98 SER A C 1
ATOM 748 O O . SER A 1 98 ? 2.762 2.176 1.017 1.00 97.75 98 SER A O 1
ATOM 750 N N . ALA A 1 99 ? 0.601 1.752 0.543 1.00 97.94 99 ALA A N 1
ATOM 751 C CA . ALA A 1 99 ? 0.738 1.913 -0.907 1.00 97.94 99 ALA A CA 1
ATOM 752 C C . ALA A 1 99 ? 1.236 3.315 -1.294 1.00 97.94 99 ALA A C 1
ATOM 754 O O . ALA A 1 99 ? 2.214 3.446 -2.024 1.00 97.94 99 ALA A O 1
ATOM 755 N N . ARG A 1 100 ? 0.639 4.379 -0.731 1.00 97.12 100 ARG A N 1
ATOM 756 C CA . ARG A 1 100 ? 1.121 5.755 -0.957 1.00 97.12 100 ARG A CA 1
ATOM 757 C C . ARG A 1 100 ? 2.577 5.932 -0.538 1.00 97.12 100 ARG A C 1
ATOM 759 O O . ARG A 1 100 ? 3.328 6.626 -1.215 1.00 97.12 100 ARG A O 1
ATOM 766 N N . GLY A 1 101 ? 2.963 5.340 0.591 1.00 95.50 101 GLY A N 1
ATOM 767 C CA . GLY A 1 101 ? 4.325 5.404 1.100 1.00 95.50 101 GLY A CA 1
ATOM 768 C C . GLY A 1 101 ? 5.338 4.744 0.165 1.00 95.50 101 GLY A C 1
ATOM 769 O O . GLY A 1 101 ? 6.385 5.344 -0.083 1.00 95.50 101 GLY A O 1
ATOM 770 N N . LEU A 1 102 ? 5.003 3.567 -0.373 1.00 96.00 102 LEU A N 1
ATOM 771 C CA . LEU A 1 102 ? 5.808 2.849 -1.361 1.00 96.00 102 LEU A CA 1
ATOM 772 C C . LEU A 1 102 ? 5.948 3.658 -2.658 1.00 96.00 102 LEU A C 1
ATOM 774 O O . LEU A 1 102 ? 7.071 3.953 -3.059 1.00 96.00 102 LEU A O 1
ATOM 778 N N . CYS A 1 103 ? 4.839 4.087 -3.272 1.00 94.94 103 CYS A N 1
ATOM 779 C CA . CYS A 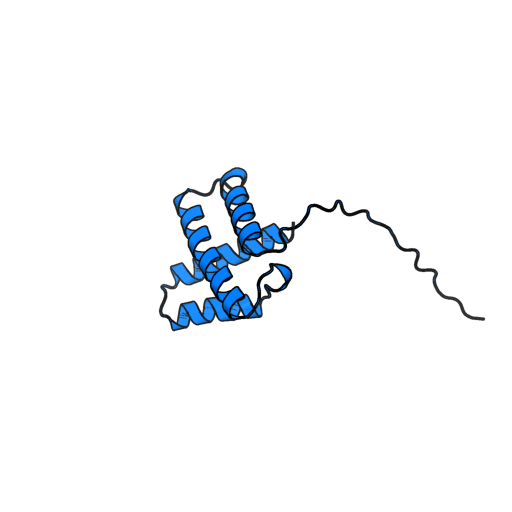1 103 ? 4.864 4.860 -4.522 1.00 94.94 103 CYS A CA 1
ATOM 780 C C . CYS A 1 103 ? 5.674 6.157 -4.370 1.00 94.94 103 CYS A C 1
ATOM 782 O O . CYS A 1 103 ? 6.573 6.435 -5.157 1.00 94.94 103 CYS A O 1
ATOM 784 N N . ALA A 1 104 ? 5.449 6.909 -3.287 1.00 93.75 104 ALA A N 1
ATOM 785 C CA . ALA A 1 104 ? 6.187 8.142 -3.024 1.00 93.75 104 ALA A CA 1
ATOM 786 C C . ALA A 1 104 ? 7.675 7.918 -2.705 1.00 93.75 104 ALA A C 1
ATOM 788 O O . ALA A 1 104 ? 8.451 8.873 -2.724 1.00 93.75 104 ALA A O 1
ATOM 789 N N . TRP A 1 105 ? 8.078 6.709 -2.306 1.00 93.75 105 TRP A N 1
ATOM 790 C CA . TRP A 1 105 ? 9.486 6.348 -2.147 1.00 93.75 105 TRP A CA 1
ATOM 791 C C . TRP A 1 105 ? 10.103 5.944 -3.486 1.00 93.75 105 TRP A C 1
ATOM 793 O O . TRP A 1 105 ? 11.199 6.403 -3.792 1.00 93.75 105 TRP A O 1
ATOM 803 N N . LEU A 1 106 ? 9.373 5.179 -4.301 1.00 92.50 106 LEU A N 1
ATOM 804 C CA . LEU A 1 106 ? 9.783 4.813 -5.652 1.00 92.50 106 LEU A CA 1
ATOM 805 C C . LEU A 1 106 ? 9.964 6.035 -6.552 1.00 92.50 106 LEU A C 1
ATOM 807 O O . LEU A 1 106 ? 10.824 6.013 -7.414 1.00 92.50 106 LEU A O 1
ATOM 811 N N . GLU A 1 107 ? 9.203 7.111 -6.378 1.00 89.44 107 GLU A N 1
ATOM 812 C CA . GLU A 1 107 ? 9.325 8.323 -7.203 1.00 89.44 107 GLU A CA 1
ATOM 813 C C . GLU A 1 107 ? 10.507 9.244 -6.835 1.00 89.44 107 GLU A 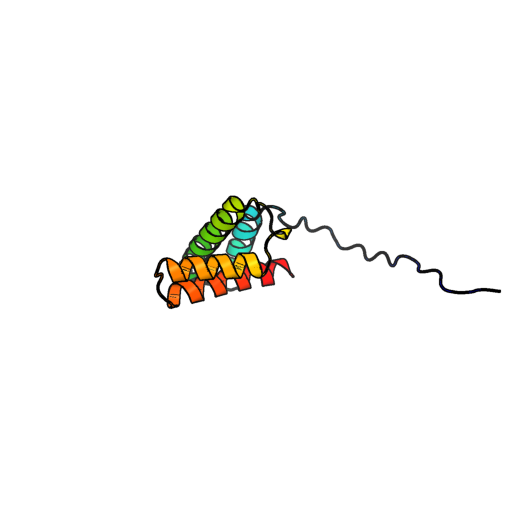C 1
ATOM 815 O O . GLU A 1 107 ? 10.779 10.188 -7.576 1.00 89.44 107 GLU A O 1
ATOM 820 N N . ARG A 1 108 ? 11.231 8.983 -5.737 1.00 82.31 108 ARG A N 1
ATOM 821 C CA . ARG A 1 108 ? 12.428 9.762 -5.351 1.00 82.31 108 ARG A CA 1
ATOM 822 C C . ARG A 1 108 ? 13.684 9.351 -6.120 1.00 82.31 108 ARG A C 1
ATOM 824 O O . ARG A 1 108 ? 14.590 10.209 -6.192 1.00 82.31 108 ARG A O 1
#

Solvent-accessible surface area (backbone atoms only — not comparable to full-atom values): 6507 Å² total; per-residue (Å²): 139,87,83,85,80,90,78,74,82,81,78,76,81,72,78,81,71,82,68,58,55,40,38,66,59,39,50,54,52,46,53,53,45,40,49,72,76,66,67,49,52,70,69,57,50,53,52,37,49,57,40,51,53,51,50,47,55,57,31,45,78,70,75,32,62,30,52,89,65,66,48,72,64,62,54,47,52,54,50,46,52,43,50,75,72,65,52,54,68,70,55,52,54,47,41,54,49,40,52,53,52,48,54,63,55,72,73,107

Foldseek 3Di:
DDDDDDPDDPDPPDPPPPQFFFQVVLLVVLLVCCVPPVVDDPVLSVLLSVLSVLLCVLCVVVVNGGPVPDDPVSLVVSLVVCVVVVHDPVSSVSSVVSVVSSVVVSVD

Secondary structure (DSSP, 8-state):
---------------------BHHHHHHHHHHHHHHHS---HHHHHHHHHHHHHHHHHHHTTT--BGGG--HHHHHHHHHHHHHTT--HHHHHHHHHHHHHHHHHHT-